Protein AF-A0A7Y7Z4V7-F1 (afdb_monomer_lite)

Radius of gyration: 11.1 Å; chains: 1; bounding box: 26×26×26 Å

Foldseek 3Di:
DLLVVLLVLLCVLVVNPNVSSVPQQQDFDCLDPPDGTDGLNRLSVDPVSSVSSSVVSVCVSVVHD

Sequence (65 aa):
MRLTRVYAEAVELFGGDERAALLWPNTPADYLSGQPAISPLHLSVMDPGARLIESRIRRTAHCIF

pLDDT: mean 91.4, std 4.99, range [69.06, 96.62]

Secondary structure (DSSP, 8-state):
-HHHHHHHHHHHHTTT-HHHHHHGGGS-B--STTS--B-HHHHTTSHHHHHHHHHHHHHHHTT--

Structure (mmCIF, N/CA/C/O backbone):
data_AF-A0A7Y7Z4V7-F1
#
_entry.id   AF-A0A7Y7Z4V7-F1
#
loop_
_atom_site.group_PDB
_atom_site.id
_atom_site.type_symbol
_atom_site.label_atom_id
_atom_site.label_alt_id
_atom_site.label_comp_id
_atom_site.label_asym_id
_atom_site.label_entity_id
_atom_site.label_seq_id
_atom_site.pdbx_PDB_ins_code
_atom_site.Cartn_x
_atom_site.Cartn_y
_atom_site.Cartn_z
_atom_site.occupancy
_atom_site.B_iso_or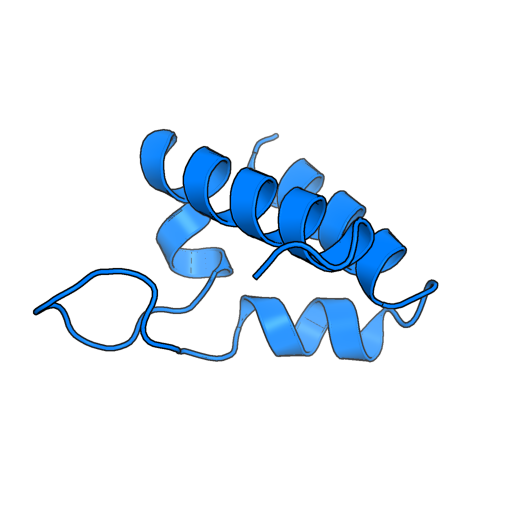_equiv
_atom_site.auth_seq_id
_atom_site.auth_comp_id
_atom_site.auth_asym_id
_atom_site.auth_atom_id
_atom_site.pdbx_PDB_model_num
ATOM 1 N N . MET A 1 1 ? 3.756 17.280 0.075 1.00 70.50 1 MET A N 1
ATOM 2 C CA . MET A 1 1 ? 5.011 16.499 0.182 1.00 70.50 1 MET A CA 1
ATOM 3 C C . MET A 1 1 ? 4.847 15.077 0.734 1.00 70.50 1 MET A C 1
ATOM 5 O O . MET A 1 1 ? 5.673 14.240 0.405 1.00 70.50 1 MET A O 1
ATOM 9 N N . ARG A 1 2 ? 3.812 14.753 1.529 1.00 82.56 2 ARG A N 1
ATOM 10 C CA . ARG A 1 2 ? 3.628 13.392 2.087 1.00 82.56 2 ARG A CA 1
ATOM 11 C C . ARG A 1 2 ? 3.229 12.356 1.032 1.00 82.56 2 ARG A C 1
ATOM 13 O O . ARG A 1 2 ? 3.921 11.363 0.870 1.00 82.56 2 ARG A O 1
ATOM 20 N N . LEU A 1 3 ? 2.186 12.650 0.252 1.00 84.62 3 LEU A N 1
ATOM 21 C CA . LEU A 1 3 ? 1.710 11.775 -0.829 1.00 84.62 3 LEU A CA 1
ATOM 22 C C . LEU A 1 3 ? 2.798 11.462 -1.862 1.00 84.62 3 LEU A C 1
ATOM 24 O O . LEU A 1 3 ? 2.955 10.320 -2.266 1.00 84.62 3 LEU A O 1
ATOM 28 N N . THR A 1 4 ? 3.593 12.466 -2.236 1.00 87.44 4 THR A N 1
ATOM 29 C CA . THR A 1 4 ? 4.717 12.304 -3.166 1.00 87.44 4 THR A CA 1
ATOM 30 C C . THR A 1 4 ? 5.801 11.380 -2.617 1.00 87.44 4 THR A C 1
ATOM 32 O O . THR A 1 4 ? 6.370 10.612 -3.382 1.00 87.44 4 THR A O 1
ATOM 35 N N . ARG A 1 5 ? 6.070 11.412 -1.303 1.00 88.25 5 ARG A N 1
ATOM 36 C CA . ARG A 1 5 ? 7.033 10.498 -0.672 1.00 88.25 5 ARG A CA 1
ATOM 37 C C . ARG A 1 5 ? 6.502 9.068 -0.633 1.00 88.25 5 ARG A C 1
ATOM 39 O O . ARG A 1 5 ? 7.209 8.166 -1.053 1.00 88.25 5 ARG A O 1
ATOM 46 N N . VAL A 1 6 ? 5.255 8.878 -0.195 1.00 88.38 6 VAL A N 1
ATOM 47 C CA . VAL A 1 6 ? 4.600 7.557 -0.184 1.00 88.38 6 VAL A CA 1
ATOM 48 C C . VAL A 1 6 ? 4.575 6.949 -1.586 1.00 88.38 6 VAL A C 1
ATOM 50 O O . VAL A 1 6 ? 4.857 5.767 -1.744 1.00 88.38 6 VAL A O 1
ATOM 53 N N . TYR A 1 7 ? 4.282 7.759 -2.607 1.00 90.12 7 TYR A N 1
ATOM 54 C CA . TYR A 1 7 ? 4.318 7.319 -3.998 1.00 90.12 7 TYR A CA 1
ATOM 55 C C . TYR A 1 7 ? 5.730 6.921 -4.443 1.00 90.12 7 TYR A C 1
ATOM 57 O O . TYR A 1 7 ? 5.900 5.836 -4.984 1.00 90.12 7 TYR A O 1
ATOM 65 N N . ALA A 1 8 ? 6.744 7.750 -4.174 1.00 90.94 8 ALA A N 1
ATOM 66 C CA . ALA A 1 8 ? 8.128 7.426 -4.521 1.00 90.94 8 ALA A CA 1
ATOM 67 C C . ALA A 1 8 ? 8.601 6.126 -3.844 1.00 90.94 8 ALA A C 1
ATOM 69 O O . ALA A 1 8 ? 9.163 5.262 -4.506 1.00 90.94 8 ALA A O 1
ATOM 70 N N . GLU A 1 9 ? 8.30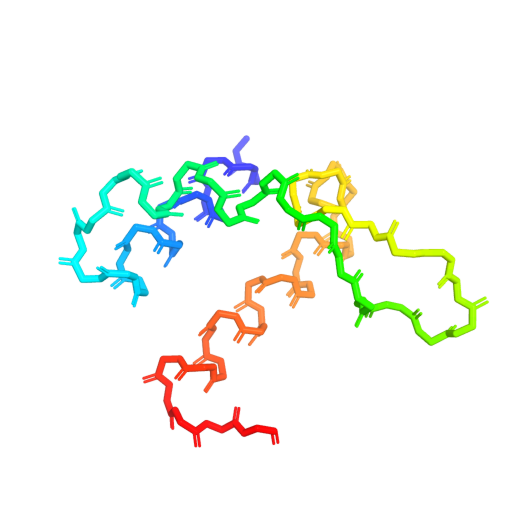3 5.939 -2.554 1.00 91.44 9 GLU A N 1
ATOM 71 C CA . GLU A 1 9 ? 8.619 4.695 -1.838 1.00 91.44 9 GLU A CA 1
ATOM 72 C C . GLU A 1 9 ? 7.869 3.484 -2.420 1.00 91.44 9 GLU A C 1
ATOM 74 O O . GLU A 1 9 ? 8.416 2.383 -2.467 1.00 91.44 9 GLU A O 1
ATOM 79 N N . ALA A 1 10 ? 6.633 3.670 -2.895 1.00 91.31 10 ALA A N 1
ATOM 80 C CA . ALA A 1 10 ? 5.878 2.612 -3.558 1.00 91.31 10 ALA A CA 1
ATOM 81 C C . ALA A 1 10 ? 6.491 2.222 -4.913 1.00 91.31 10 ALA A C 1
ATOM 83 O O . ALA A 1 10 ? 6.588 1.033 -5.200 1.00 91.31 10 ALA A O 1
ATOM 84 N N . VAL A 1 11 ? 6.935 3.189 -5.725 1.00 93.75 11 VAL A N 1
ATOM 85 C CA . VAL A 1 11 ? 7.620 2.917 -7.006 1.00 93.75 11 VAL A CA 1
ATOM 86 C C . VAL A 1 11 ? 8.861 2.054 -6.783 1.00 93.75 11 VAL A C 1
ATOM 88 O O . VAL A 1 11 ? 9.030 1.042 -7.463 1.00 93.75 11 VAL A O 1
ATOM 91 N N . GLU A 1 12 ? 9.677 2.398 -5.785 1.00 91.81 12 GLU A N 1
ATOM 92 C CA . GLU A 1 12 ? 10.849 1.598 -5.411 1.00 91.81 12 GLU A CA 1
ATOM 93 C C . GLU A 1 12 ? 10.453 0.190 -4.937 1.00 91.81 12 GLU A C 1
ATOM 95 O O . GLU A 1 12 ? 11.054 -0.798 -5.359 1.00 91.81 12 GLU A O 1
ATOM 100 N N . LEU A 1 13 ? 9.399 0.068 -4.117 1.00 91.19 13 LEU A N 1
ATOM 101 C CA . LEU A 1 13 ? 8.903 -1.228 -3.635 1.00 91.19 13 LEU A CA 1
ATOM 102 C C . LEU A 1 13 ? 8.471 -2.156 -4.780 1.00 91.19 13 LEU A C 1
ATOM 104 O O . LEU A 1 13 ? 8.699 -3.363 -4.712 1.00 91.19 13 LEU A O 1
ATOM 108 N N . PHE A 1 14 ? 7.854 -1.602 -5.823 1.00 91.81 14 PHE A N 1
ATOM 109 C CA . PHE A 1 14 ? 7.431 -2.349 -7.009 1.00 91.81 14 PHE A CA 1
ATOM 110 C C . PHE A 1 14 ? 8.537 -2.479 -8.071 1.00 91.81 14 PHE A C 1
ATOM 112 O O . PHE A 1 14 ? 8.254 -2.851 -9.209 1.00 91.81 14 PHE A O 1
ATOM 119 N N . GLY A 1 15 ? 9.799 -2.195 -7.727 1.00 91.56 15 GLY A N 1
ATOM 120 C CA . GLY A 1 15 ? 10.940 -2.377 -8.629 1.00 91.56 15 GLY A CA 1
ATOM 121 C C . GLY A 1 15 ? 10.914 -1.457 -9.851 1.00 91.56 15 GLY A C 1
ATOM 122 O O . GLY A 1 15 ? 11.376 -1.848 -10.921 1.00 91.56 15 GLY A O 1
ATOM 123 N N . GLY A 1 16 ? 10.338 -0.261 -9.713 1.00 88.44 16 GLY A N 1
ATOM 124 C CA . GLY A 1 16 ? 10.174 0.689 -10.8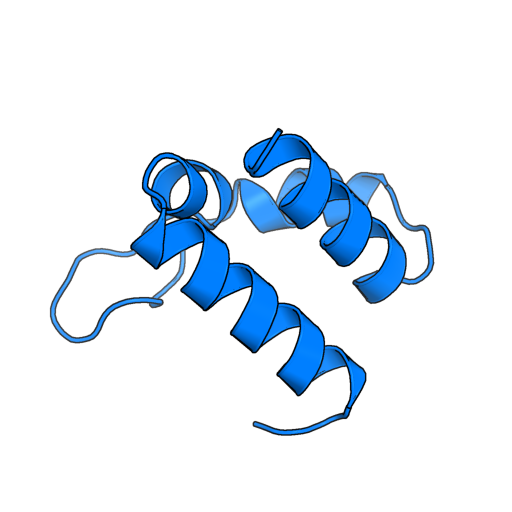12 1.00 88.44 16 GLY A CA 1
ATOM 125 C C . GLY A 1 16 ? 8.939 0.446 -11.687 1.00 88.44 16 GLY A C 1
ATOM 126 O O . GLY A 1 16 ? 8.754 1.164 -12.668 1.00 88.44 16 GLY A O 1
ATOM 127 N N . ASP A 1 17 ? 8.069 -0.520 -11.359 1.00 92.19 17 ASP A N 1
ATOM 128 C CA . ASP A 1 17 ? 6.772 -0.665 -12.031 1.00 92.19 17 ASP A CA 1
ATOM 129 C C . ASP A 1 17 ? 5.818 0.462 -11.600 1.00 92.19 17 ASP A C 1
ATOM 131 O O . ASP A 1 17 ? 5.057 0.360 -10.632 1.00 92.19 17 ASP A O 1
ATOM 135 N N . GLU A 1 18 ? 5.851 1.563 -12.352 1.00 88.44 18 GLU A N 1
ATOM 136 C CA . GLU A 1 18 ? 4.991 2.726 -12.123 1.00 88.44 18 GLU A CA 1
ATOM 137 C C . GLU A 1 18 ? 3.498 2.383 -12.201 1.00 88.44 18 GLU A C 1
ATOM 139 O O . GLU A 1 18 ? 2.683 2.988 -11.502 1.00 88.44 18 GLU A O 1
ATOM 144 N N . ARG A 1 19 ? 3.102 1.392 -13.011 1.00 91.12 19 ARG A N 1
ATOM 145 C CA . ARG A 1 19 ? 1.692 1.007 -13.129 1.00 91.12 19 ARG A CA 1
ATOM 146 C C . ARG A 1 19 ? 1.217 0.340 -11.845 1.00 91.12 19 ARG A C 1
ATOM 148 O O . ARG A 1 19 ? 0.139 0.680 -11.351 1.00 91.12 19 ARG A O 1
ATOM 155 N N . ALA A 1 20 ? 2.012 -0.568 -11.285 1.00 89.50 20 ALA A N 1
ATOM 156 C CA . ALA A 1 20 ? 1.733 -1.157 -9.979 1.00 89.50 20 ALA A CA 1
ATOM 157 C C . ALA A 1 20 ? 1.738 -0.088 -8.872 1.00 89.50 20 ALA A C 1
ATOM 159 O O . ALA A 1 20 ? 0.817 -0.048 -8.049 1.00 89.50 20 ALA A O 1
ATOM 160 N N . ALA A 1 21 ? 2.699 0.838 -8.916 1.00 90.06 21 ALA A N 1
ATOM 161 C CA . ALA A 1 21 ? 2.804 1.948 -7.971 1.00 90.06 21 ALA A CA 1
ATOM 162 C C . ALA A 1 21 ? 1.669 2.980 -8.084 1.00 90.06 21 ALA A C 1
ATOM 164 O O . ALA A 1 21 ? 1.418 3.707 -7.127 1.00 90.06 21 ALA A O 1
ATOM 165 N N . LEU A 1 22 ? 0.946 3.037 -9.205 1.00 89.00 22 LEU A N 1
ATOM 166 C CA . LEU A 1 22 ? -0.282 3.827 -9.350 1.00 89.00 22 LEU A CA 1
ATOM 167 C C . LEU A 1 22 ? -1.529 3.059 -8.898 1.00 89.00 22 LEU A C 1
ATOM 169 O O . LEU A 1 22 ? -2.432 3.642 -8.295 1.00 89.00 22 LEU A O 1
ATOM 173 N N . LEU A 1 23 ? -1.598 1.756 -9.172 1.00 94.00 23 LEU A N 1
ATOM 174 C CA . LEU A 1 23 ? -2.766 0.934 -8.844 1.00 94.00 23 LEU A CA 1
ATOM 175 C C . LEU A 1 23 ? -2.860 0.636 -7.345 1.00 94.00 23 LEU A C 1
ATOM 177 O O . LEU A 1 23 ? -3.930 0.784 -6.746 1.00 94.00 23 LEU A O 1
ATOM 181 N N . TRP A 1 24 ? -1.748 0.249 -6.721 1.00 93.19 24 TRP A N 1
ATOM 182 C CA . TRP A 1 24 ? -1.738 -0.161 -5.320 1.00 93.19 24 TRP A CA 1
ATOM 183 C C . TRP A 1 24 ? -2.193 0.948 -4.354 1.00 93.19 24 TRP A C 1
ATOM 185 O O . TRP A 1 24 ? -3.088 0.675 -3.552 1.00 93.19 24 TRP A O 1
ATOM 195 N N . PRO A 1 25 ? -1.712 2.209 -4.438 1.00 92.25 25 PRO A N 1
ATOM 196 C CA . PRO A 1 25 ? -2.161 3.261 -3.527 1.00 92.25 25 PRO A CA 1
ATOM 197 C C . PRO A 1 25 ? -3.652 3.578 -3.617 1.00 92.25 25 PRO A C 1
ATOM 199 O O . PRO A 1 25 ? -4.210 4.137 -2.675 1.00 92.25 25 PRO A O 1
ATOM 202 N N . ASN A 1 26 ? -4.296 3.233 -4.732 1.00 93.88 26 ASN A N 1
ATOM 203 C CA . ASN A 1 26 ? -5.726 3.427 -4.948 1.00 93.88 26 ASN A CA 1
ATOM 204 C C . ASN A 1 26 ? -6.568 2.210 -4.541 1.00 93.88 26 ASN A C 1
ATOM 206 O O . ASN A 1 26 ? -7.789 2.322 -4.477 1.00 93.88 26 ASN A O 1
ATOM 210 N N . THR A 1 27 ? -5.943 1.072 -4.240 1.00 95.62 27 THR A N 1
ATOM 211 C CA . THR A 1 27 ? -6.639 -0.172 -3.899 1.00 95.62 27 THR A CA 1
ATOM 212 C C . THR A 1 27 ? -6.959 -0.205 -2.397 1.00 95.62 27 THR A C 1
ATOM 214 O O . THR A 1 27 ? -6.032 -0.173 -1.585 1.00 95.62 27 THR A O 1
ATOM 217 N N . PRO A 1 28 ? -8.242 -0.249 -1.986 1.00 96.62 28 PRO A N 1
ATOM 218 C CA . PRO A 1 28 ? -8.606 -0.352 -0.574 1.00 96.62 28 PRO A CA 1
ATOM 219 C C . PRO A 1 28 ? -8.181 -1.688 0.041 1.00 96.62 28 PRO A C 1
ATOM 221 O O . PRO A 1 28 ? -8.336 -2.736 -0.584 1.00 96.62 28 PRO A O 1
ATOM 224 N N . ALA A 1 29 ? -7.691 -1.653 1.281 1.00 94.88 29 ALA A N 1
ATOM 225 C CA . ALA A 1 29 ? -7.410 -2.850 2.073 1.00 94.88 29 ALA A CA 1
ATOM 226 C C . ALA A 1 29 ? -7.530 -2.569 3.581 1.00 94.88 29 ALA A C 1
ATOM 228 O O . ALA A 1 29 ? -7.748 -1.430 4.009 1.00 94.88 29 ALA A O 1
ATOM 229 N N . ASP A 1 30 ? -7.352 -3.610 4.391 1.00 95.12 30 ASP A N 1
ATOM 230 C CA . ASP A 1 30 ? -7.491 -3.544 5.845 1.00 95.12 30 ASP A CA 1
ATOM 231 C C . ASP A 1 30 ? -6.190 -3.043 6.493 1.00 95.12 30 ASP A C 1
ATOM 233 O O . ASP A 1 30 ? -5.302 -3.810 6.874 1.00 95.12 30 ASP A O 1
ATOM 237 N N . TYR A 1 31 ? -6.042 -1.718 6.570 1.00 92.50 31 TYR A N 1
ATOM 238 C CA . TYR A 1 31 ? -4.907 -1.063 7.242 1.00 92.50 31 TYR A CA 1
ATOM 239 C C . TYR A 1 31 ? -5.182 -0.737 8.712 1.00 92.50 31 TYR A C 1
ATOM 241 O O . TYR A 1 31 ? -4.241 -0.587 9.491 1.00 92.50 31 TYR A O 1
ATOM 249 N N . LEU A 1 32 ? -6.454 -0.603 9.090 1.00 92.94 32 LEU A N 1
ATOM 250 C CA . LEU A 1 32 ? -6.891 -0.198 10.422 1.00 92.94 32 LEU A CA 1
ATOM 251 C C . LEU A 1 32 ? -7.850 -1.251 10.982 1.00 92.94 32 LEU A C 1
ATOM 253 O O . LEU A 1 32 ? -8.877 -1.547 10.379 1.00 92.94 32 LEU A O 1
ATOM 257 N N . SER A 1 33 ? -7.517 -1.811 12.146 1.00 92.56 33 SER A N 1
ATOM 258 C CA . SER A 1 33 ? -8.341 -2.841 12.785 1.00 92.56 33 SER A CA 1
ATOM 259 C C . SER A 1 33 ? -9.721 -2.294 13.160 1.00 92.56 33 SER A C 1
ATOM 261 O O . SER A 1 33 ? -9.824 -1.231 13.775 1.00 92.56 33 SER A O 1
ATOM 263 N N . GLY A 1 34 ? -10.776 -3.024 12.792 1.00 94.00 34 GLY A N 1
ATOM 264 C CA . GLY A 1 34 ? -12.163 -2.662 13.094 1.00 94.00 34 GLY A CA 1
ATOM 265 C C . GLY A 1 34 ? -12.714 -1.485 12.283 1.00 94.00 34 GLY A C 1
ATOM 266 O O . GLY A 1 34 ? -13.815 -1.024 12.577 1.00 94.00 34 GLY A O 1
ATOM 267 N N . GLN A 1 35 ? -11.980 -0.997 11.279 1.00 94.19 35 GLN A N 1
ATOM 268 C CA . GLN A 1 35 ? -12.453 0.042 10.365 1.00 94.19 35 GLN A CA 1
ATOM 269 C C . GLN A 1 35 ? -12.671 -0.512 8.954 1.00 94.19 35 GLN A C 1
ATOM 271 O O . GLN A 1 35 ? -12.072 -1.528 8.599 1.00 94.19 35 GLN A O 1
ATOM 276 N N . PRO A 1 36 ? -13.513 0.145 8.135 1.00 95.75 36 PRO A N 1
ATOM 277 C CA . PRO A 1 36 ? -13.664 -0.216 6.732 1.00 95.75 36 PRO A CA 1
ATOM 278 C C . PRO A 1 36 ? -12.337 -0.149 5.969 1.00 95.75 36 PRO A C 1
ATOM 280 O O . PRO A 1 36 ? -11.465 0.668 6.283 1.00 95.75 36 PRO A O 1
ATOM 283 N N . ALA A 1 37 ? -12.227 -0.967 4.920 1.00 96.56 37 ALA A N 1
ATOM 284 C CA . ALA A 1 37 ? -11.097 -0.937 4.005 1.00 96.56 37 ALA A CA 1
ATOM 285 C C . ALA A 1 37 ? -10.880 0.479 3.447 1.00 96.56 37 ALA A C 1
ATOM 287 O O . ALA A 1 37 ? -11.817 1.165 3.031 1.00 96.56 37 ALA A O 1
ATOM 288 N N . ILE A 1 38 ? -9.622 0.906 3.424 1.00 96.38 38 ILE A N 1
ATOM 289 C CA . ILE A 1 38 ? -9.209 2.260 3.052 1.00 96.38 38 ILE A CA 1
ATOM 290 C C . ILE A 1 38 ? -7.991 2.167 2.141 1.00 96.38 38 ILE A C 1
ATOM 292 O O . ILE A 1 38 ? -7.137 1.299 2.319 1.00 96.38 38 ILE A O 1
ATOM 296 N N . SER A 1 39 ? -7.913 3.022 1.124 1.00 96.12 39 SER A N 1
ATOM 297 C CA . SER A 1 39 ? -6.761 3.018 0.223 1.00 96.12 39 SER A CA 1
ATOM 298 C C . SER A 1 39 ? -5.551 3.702 0.876 1.00 96.12 39 SER A C 1
ATOM 300 O O . SER A 1 39 ? -5.729 4.663 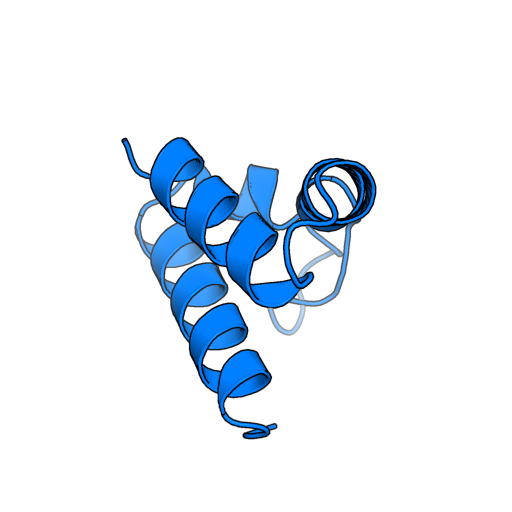1.638 1.00 96.12 39 SER A O 1
ATOM 302 N N . PRO A 1 40 ? -4.310 3.271 0.574 1.00 95.25 40 PRO A N 1
ATOM 303 C CA . PRO A 1 40 ? -3.105 3.949 1.053 1.00 95.25 40 PRO A CA 1
ATOM 304 C C . PRO A 1 40 ? -3.080 5.442 0.733 1.00 95.25 40 PRO A C 1
ATOM 306 O O . PRO A 1 40 ? -2.633 6.241 1.557 1.00 95.25 40 PRO A O 1
ATOM 309 N N . LEU A 1 41 ? -3.583 5.825 -0.445 1.00 94.00 41 LEU A N 1
ATOM 310 C CA . LEU A 1 41 ? -3.674 7.214 -0.881 1.00 94.00 41 LEU A CA 1
ATOM 311 C C . LEU A 1 41 ? -4.581 8.028 0.046 1.00 94.00 41 LEU A C 1
ATOM 313 O O . LEU A 1 41 ? -4.180 9.098 0.502 1.00 94.00 41 LEU A O 1
ATOM 317 N N . HIS A 1 42 ? -5.772 7.511 0.360 1.00 94.88 42 HIS A N 1
ATOM 318 C CA . HIS A 1 42 ? -6.712 8.192 1.250 1.00 94.88 42 HIS A CA 1
ATOM 319 C C . HIS A 1 42 ? -6.175 8.258 2.683 1.00 94.88 42 HIS A C 1
ATOM 321 O O . HIS A 1 42 ? -6.248 9.298 3.334 1.00 94.88 42 HIS A O 1
ATOM 327 N N . LEU A 1 43 ? -5.559 7.175 3.158 1.00 94.00 43 LEU A N 1
ATOM 328 C CA . LEU A 1 43 ? -4.966 7.126 4.491 1.00 94.00 43 LEU A CA 1
ATOM 329 C C . LEU A 1 43 ? -3.808 8.130 4.637 1.00 94.00 43 LEU A C 1
ATOM 331 O O . LEU A 1 43 ? -3.651 8.765 5.679 1.00 94.00 43 LEU A O 1
ATOM 335 N N . SER A 1 44 ? -3.039 8.335 3.567 1.00 95.25 44 SER A N 1
ATOM 336 C CA . SER A 1 44 ? -1.885 9.240 3.537 1.00 95.25 44 SER A CA 1
ATOM 337 C C . SER A 1 44 ? -2.243 10.730 3.455 1.00 95.25 44 SER A C 1
ATOM 339 O O . SER A 1 44 ? -1.339 11.572 3.491 1.00 95.25 44 SER A O 1
ATOM 341 N N . VAL A 1 45 ? -3.535 11.080 3.379 1.00 92.25 45 VAL A N 1
ATOM 342 C CA . VAL A 1 45 ? -4.005 12.472 3.518 1.00 92.25 45 VAL A CA 1
ATOM 343 C C . VAL A 1 45 ? -3.644 13.025 4.901 1.00 92.25 45 VAL A C 1
ATOM 345 O O . VAL A 1 45 ? -3.277 14.194 5.022 1.00 92.25 45 VAL A O 1
ATOM 348 N N . MET A 1 46 ? -3.687 12.173 5.929 1.00 90.44 46 MET A N 1
ATOM 349 C CA . MET A 1 46 ? -3.355 12.524 7.309 1.00 90.44 46 MET A CA 1
ATOM 350 C C . MET A 1 46 ? -1.934 12.073 7.671 1.00 90.44 46 MET A C 1
ATOM 352 O O . MET A 1 46 ? -1.519 10.966 7.327 1.00 90.44 46 MET A O 1
ATOM 356 N N . ASP A 1 47 ? -1.197 12.887 8.435 1.00 90.94 47 ASP A N 1
ATOM 357 C CA . ASP A 1 47 ? 0.183 12.588 8.860 1.00 90.94 47 ASP A CA 1
ATOM 358 C C . ASP A 1 47 ? 0.368 11.205 9.507 1.00 90.94 47 ASP A C 1
ATOM 360 O O . ASP A 1 47 ? 1.307 10.501 9.118 1.00 90.94 47 ASP A O 1
ATOM 364 N N . PRO A 1 48 ? -0.483 10.772 10.461 1.00 93.06 48 PRO A N 1
ATOM 365 C CA . PRO A 1 48 ? -0.341 9.450 11.064 1.00 93.06 48 PRO A CA 1
ATOM 366 C C . PRO A 1 48 ? -0.544 8.324 10.047 1.00 93.06 48 PRO A C 1
ATOM 368 O O . PRO A 1 48 ? 0.167 7.322 10.086 1.00 93.06 48 PRO A O 1
ATOM 371 N N . GLY A 1 49 ? -1.473 8.508 9.107 1.00 94.38 49 GLY A N 1
ATOM 372 C CA . GLY A 1 49 ? -1.754 7.526 8.069 1.00 94.38 49 GLY A CA 1
ATOM 373 C C . GLY A 1 49 ? -0.619 7.407 7.054 1.00 94.38 49 GLY A C 1
ATOM 374 O O . GLY A 1 49 ? -0.215 6.294 6.730 1.00 94.38 49 GLY A O 1
ATOM 375 N N . ALA A 1 50 ? -0.010 8.525 6.645 1.00 94.69 50 ALA A N 1
ATOM 376 C CA . ALA A 1 50 ? 1.169 8.502 5.776 1.00 94.69 50 ALA A CA 1
ATOM 377 C C . ALA A 1 50 ? 2.335 7.733 6.424 1.00 94.69 50 ALA A C 1
ATOM 379 O O . ALA A 1 50 ? 2.926 6.852 5.803 1.00 94.69 50 ALA A O 1
ATOM 380 N N . ARG A 1 51 ? 2.618 7.990 7.711 1.00 94.31 51 ARG A N 1
ATOM 381 C CA . ARG A 1 51 ? 3.670 7.271 8.457 1.00 94.31 51 ARG A CA 1
ATOM 382 C C . ARG A 1 51 ? 3.383 5.775 8.592 1.00 94.31 51 ARG A C 1
ATOM 384 O O . ARG A 1 51 ? 4.323 4.978 8.569 1.00 94.31 51 ARG A O 1
ATOM 391 N N . LEU A 1 52 ? 2.113 5.391 8.741 1.00 95.06 52 LEU A N 1
ATOM 392 C CA . LEU A 1 52 ? 1.711 3.985 8.775 1.00 95.06 52 LEU A CA 1
ATOM 393 C C . LEU A 1 52 ? 2.033 3.293 7.444 1.00 95.06 52 LEU A C 1
ATOM 395 O O . LEU A 1 52 ? 2.635 2.219 7.451 1.00 95.06 52 LEU A O 1
ATOM 399 N N . ILE A 1 53 ? 1.672 3.916 6.319 1.00 95.62 53 ILE A N 1
ATOM 400 C CA . ILE A 1 53 ? 1.935 3.361 4.986 1.00 95.62 53 ILE A CA 1
ATOM 401 C C . ILE A 1 53 ? 3.439 3.253 4.716 1.00 95.62 53 ILE A C 1
ATOM 403 O O . ILE A 1 53 ? 3.895 2.183 4.325 1.00 95.62 53 ILE A O 1
ATOM 407 N N . GLU A 1 54 ? 4.224 4.291 5.010 1.00 94.31 54 GLU A N 1
ATOM 408 C CA . GLU A 1 54 ? 5.693 4.260 4.877 1.00 94.31 54 GLU A CA 1
ATOM 409 C C . GLU A 1 54 ? 6.322 3.143 5.720 1.00 94.31 54 GLU A C 1
ATOM 411 O O . GLU A 1 54 ? 7.197 2.410 5.265 1.00 94.31 54 GLU A O 1
ATOM 416 N N . SER A 1 55 ? 5.857 2.968 6.963 1.00 94.12 55 SER A N 1
ATOM 417 C CA . SER A 1 55 ? 6.306 1.864 7.816 1.00 94.12 55 SER A CA 1
ATOM 418 C C . SER A 1 55 ? 6.009 0.507 7.175 1.00 94.12 55 SER A C 1
ATOM 420 O O . SER A 1 55 ? 6.867 -0.376 7.169 1.00 94.12 55 SER A O 1
ATOM 422 N N . ARG A 1 56 ? 4.822 0.347 6.578 1.00 92.94 56 ARG A N 1
ATOM 423 C CA . ARG A 1 56 ? 4.429 -0.891 5.897 1.00 92.94 56 ARG A CA 1
ATOM 424 C C . ARG A 1 56 ? 5.265 -1.146 4.642 1.00 92.94 56 ARG A C 1
ATOM 426 O O . ARG A 1 56 ? 5.698 -2.280 4.450 1.00 92.94 56 ARG A O 1
ATOM 433 N N . ILE A 1 57 ? 5.535 -0.114 3.841 1.00 92.75 57 ILE A N 1
ATOM 434 C CA . ILE A 1 57 ? 6.416 -0.200 2.667 1.00 92.75 57 ILE A CA 1
ATOM 435 C C . ILE A 1 57 ? 7.814 -0.647 3.098 1.00 92.75 57 ILE A C 1
ATOM 437 O O . ILE A 1 57 ? 8.304 -1.659 2.604 1.00 92.75 57 ILE A O 1
ATOM 441 N N . ARG A 1 58 ? 8.415 0.027 4.088 1.00 92.62 58 ARG A N 1
ATOM 442 C CA . ARG A 1 58 ? 9.748 -0.329 4.603 1.00 92.62 58 ARG A CA 1
ATOM 443 C C . ARG A 1 58 ? 9.808 -1.757 5.140 1.00 92.62 58 ARG A C 1
ATOM 445 O O . ARG A 1 58 ? 10.744 -2.487 4.836 1.00 92.62 58 ARG A O 1
ATOM 452 N N . ARG A 1 59 ? 8.807 -2.177 5.918 1.00 92.44 59 ARG A N 1
ATOM 453 C CA . ARG A 1 59 ? 8.724 -3.554 6.427 1.00 92.44 59 ARG A CA 1
ATOM 454 C C . ARG A 1 59 ? 8.637 -4.566 5.283 1.00 92.44 59 ARG A C 1
ATOM 456 O O . ARG A 1 59 ? 9.391 -5.530 5.285 1.00 92.44 59 ARG A O 1
ATOM 463 N N . THR A 1 60 ? 7.814 -4.291 4.271 1.00 90.94 60 THR A N 1
ATOM 464 C CA . THR A 1 60 ? 7.671 -5.157 3.089 1.00 90.94 60 THR A CA 1
ATOM 465 C C . THR A 1 60 ? 8.973 -5.245 2.290 1.00 90.94 60 THR A C 1
ATOM 467 O O . THR A 1 60 ? 9.396 -6.346 1.955 1.00 90.94 60 THR A O 1
ATOM 470 N N . ALA A 1 61 ? 9.656 -4.118 2.057 1.00 89.62 61 ALA A N 1
ATOM 471 C CA . ALA A 1 61 ? 10.945 -4.075 1.359 1.00 89.62 61 ALA A CA 1
ATOM 472 C C . ALA A 1 61 ? 12.039 -4.897 2.068 1.00 89.62 61 ALA A C 1
ATOM 474 O O . ALA A 1 61 ? 12.952 -5.409 1.428 1.00 89.62 61 ALA A O 1
ATOM 475 N N . HIS A 1 62 ? 11.933 -5.049 3.390 1.00 90.62 62 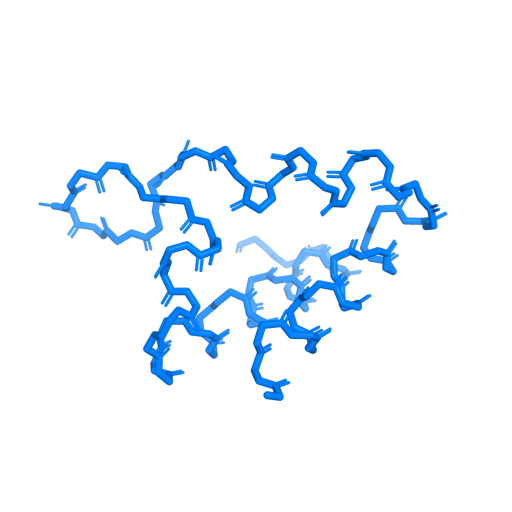HIS A N 1
ATOM 476 C CA . HIS A 1 62 ? 12.831 -5.868 4.204 1.00 90.62 62 HIS A CA 1
ATOM 477 C C . HIS A 1 62 ? 12.283 -7.271 4.517 1.00 90.62 62 HIS A C 1
ATOM 479 O O . HIS A 1 62 ? 12.861 -7.968 5.350 1.00 90.62 62 HIS A O 1
ATOM 485 N N . CYS A 1 63 ? 11.187 -7.696 3.877 1.00 85.56 63 CYS A N 1
ATOM 486 C CA . CYS A 1 63 ? 10.522 -8.983 4.121 1.00 85.56 63 CYS A CA 1
ATOM 487 C C . CYS A 1 63 ? 10.115 -9.207 5.594 1.00 85.56 63 CYS A C 1
ATOM 489 O O . CYS A 1 63 ? 10.157 -10.327 6.104 1.00 85.56 63 CYS A O 1
ATOM 491 N N . ILE A 1 64 ? 9.725 -8.134 6.286 1.00 80.94 64 ILE A N 1
ATOM 492 C CA . ILE A 1 64 ? 9.209 -8.145 7.658 1.00 80.94 64 ILE A CA 1
ATOM 493 C C . ILE A 1 64 ? 7.682 -8.037 7.586 1.00 80.94 64 ILE A C 1
ATOM 495 O O . ILE A 1 64 ? 7.161 -7.034 7.099 1.00 80.94 64 ILE A O 1
ATOM 499 N N . PHE A 1 65 ? 6.964 -9.034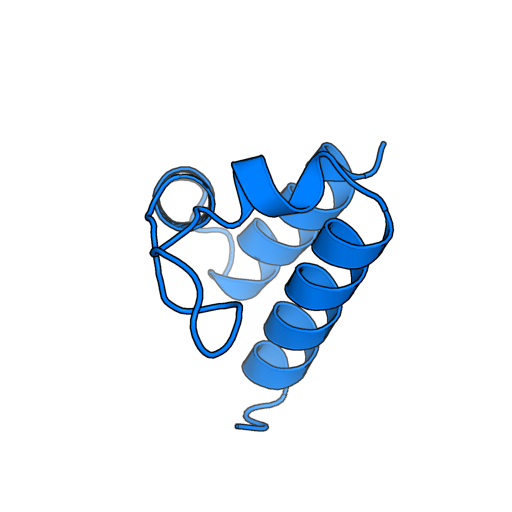 8.103 1.00 69.06 65 PHE A N 1
ATOM 500 C CA . PHE A 1 65 ? 5.496 -9.115 8.051 1.00 69.06 65 PHE A CA 1
ATOM 501 C C . PHE A 1 65 ? 4.867 -8.815 9.416 1.00 69.06 65 PHE A C 1
ATOM 503 O O . PHE A 1 65 ? 5.476 -9.181 10.444 1.00 69.06 65 PHE A O 1
#